Protein 7JGU (pdb70)

Solvent-accessible surface area: 5222 Å² total; per-residue (Å²): 129,62,5,76,79,2,101,28,19,155,15,67,83,37,129,89,63,39,96,17,1,26,0,29,8,38,145,12,124,35,27,126,78,9,31,0,38,30,44,47,97,114,80,97,130,111,52,7,57,18,96,127,67,83,73,109,7,78,145,18,62,55,102,44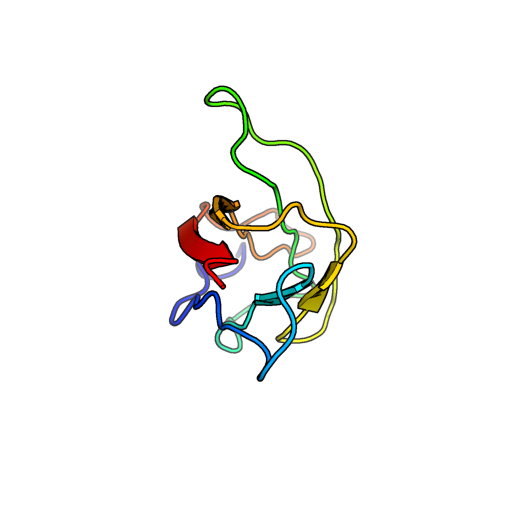,139,26,34,0,0,0,11,0,17,16,134,126,16,78,9,112,93,21,76,17,48,30,52,4,90,106

Sequence (90 aa):
TVPDEPVGFWVESSIPGNDDHTLLLTTWSSETKGAKYYEEIYLVSDSTYKKFIIASTDKLEYYVTNLSPNTKYTFALIIAVNELGPSNNFVVTASSTTDR

Structure (mmCIF, N/CA/C/O backbone):
data_7JGU
#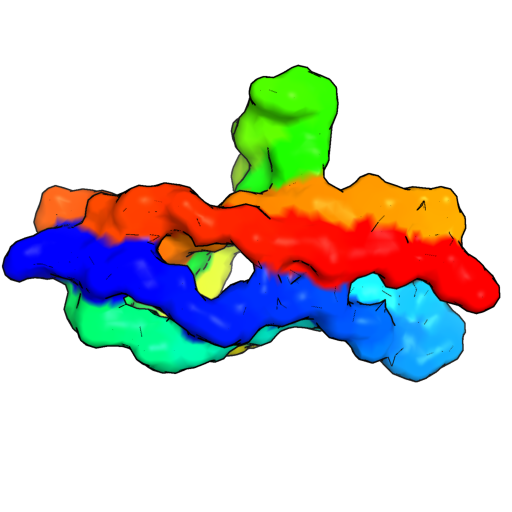
_entry.id   7JGU
#
_cell.length_a   106.000
_cell.length_b   38.310
_cell.length_c   28.180
_cell.angle_alpha   90.000
_cell.angle_beta   103.880
_cell.angle_gamma   90.000
#
_symmetry.space_group_name_H-M   'C 1 2 1'
#
loop_
_entity.id
_entity.type
_entity.pdbx_description
1 polymer 'Fibronectin type-III domain-containing protein'
2 non-polymer 'PENTAETHYLENE GLYCOL'
3 water water
#
loop_
_atom_site.group_PDB
_atom_site.id
_atom_site.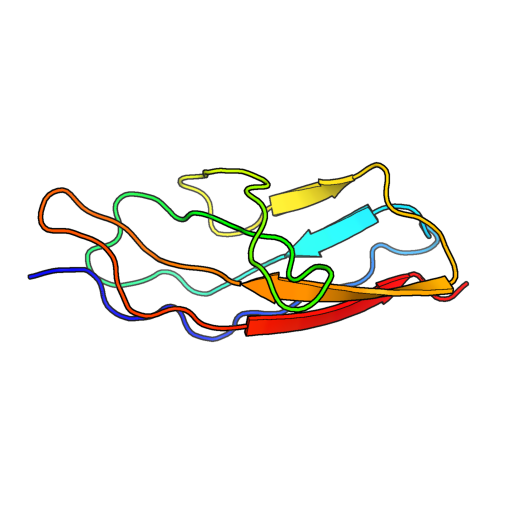type_symbol
_atom_site.label_atom_id
_atom_site.label_alt_id
_atom_site.label_comp_id
_atom_site.label_asym_id
_atom_site.label_entity_id
_atom_site.label_seq_id
_atom_site.pdbx_PDB_ins_code
_atom_site.Cartn_x
_atom_site.Cartn_y
_atom_site.Cartn_z
_atom_site.occupancy
_atom_site.B_iso_or_equiv
_atom_site.auth_seq_id
_atom_site.auth_comp_id
_atom_site.auth_asym_id
_atom_site.auth_atom_id
_atom_site.pdbx_PDB_model_num
ATOM 1 N N . THR A 1 2 ? -38.349 1.896 9.786 1.00 35.05 2 THR A N 1
ATOM 2 C CA . THR A 1 2 ? -37.089 1.763 10.501 1.00 31.92 2 THR A CA 1
ATOM 3 C C . THR A 1 2 ? -35.968 2.428 9.715 1.00 26.28 2 THR A C 1
ATOM 4 O O . THR A 1 2 ? -36.147 2.783 8.554 1.00 24.60 2 THR A O 1
ATOM 14 N N . VAL A 1 3 ? -34.808 2.592 10.340 1.00 24.59 3 VAL A N 1
ATOM 15 C CA . VAL A 1 3 ? -33.631 3.073 9.619 1.00 22.41 3 VAL A CA 1
ATOM 16 C C . VAL A 1 3 ? -33.247 2.028 8.579 1.00 19.00 3 VAL A C 1
ATOM 17 O O . VAL A 1 3 ? -33.696 0.873 8.653 1.00 19.59 3 VAL A O 1
ATOM 30 N N . PRO A 1 4 ? -32.425 2.370 7.601 1.00 16.84 4 PRO A N 1
ATOM 31 C CA . PRO A 1 4 ? -32.072 1.385 6.583 1.00 15.41 4 PRO A CA 1
ATOM 32 C C . PRO A 1 4 ? -31.202 0.290 7.153 1.00 15.34 4 PRO A C 1
ATOM 33 O O . PRO A 1 4 ? -30.547 0.433 8.193 1.00 16.05 4 PRO A O 1
ATOM 44 N N . ASP A 1 5 ? -31.178 -0.809 6.416 1.00 15.04 5 ASP A N 1
ATOM 45 C CA . ASP A 1 5 ? -30.195 -1.842 6.658 1.00 15.33 5 ASP A CA 1
ATOM 46 C C . ASP A 1 5 ? -28.792 -1.280 6.434 1.00 14.06 5 ASP A C 1
ATOM 47 O O . ASP A 1 5 ? -28.589 -0.282 5.747 1.00 15.26 5 ASP A O 1
ATOM 56 N N . GLU A 1 6 ? -27.817 -1.937 7.013 1.00 16.55 6 GLU A N 1
ATOM 57 C CA . GLU A 1 6 ? -26.425 -1.635 6.677 1.00 16.54 6 GLU A CA 1
ATOM 58 C C . GLU A 1 6 ? -26.125 -2.117 5.261 1.00 14.80 6 GLU A C 1
ATOM 59 O O . GLU A 1 6 ? -26.518 -3.230 4.897 1.00 14.99 6 GLU A O 1
ATOM 71 N N . PRO A 1 7 ? -25.455 -1.313 4.418 1.00 14.37 7 PRO A N 1
ATOM 72 C CA . PRO A 1 7 ? -25.054 -1.818 3.103 1.00 13.61 7 PRO A CA 1
ATOM 73 C C . PRO A 1 7 ? -24.106 -2.987 3.242 1.00 12.88 7 PRO A C 1
ATOM 74 O O . PRO A 1 7 ? -23.329 -3.070 4.191 1.00 14.48 7 PRO A O 1
ATOM 85 N N . VAL A 1 8 ? -24.169 -3.856 2.245 1.00 12.64 8 VAL A N 1
ATOM 86 C CA . VAL A 1 8 ? -23.260 -4.983 2.118 1.00 13.00 8 VAL A CA 1
ATOM 87 C C . VAL A 1 8 ? -22.632 -4.914 0.737 1.00 13.29 8 VAL A C 1
ATOM 88 O O . VAL A 1 8 ? -23.007 -4.091 -0.099 1.00 13.92 8 VAL A O 1
ATOM 101 N N . GLY A 1 9 ? -21.659 -5.783 0.505 1.00 14.28 9 GLY A N 1
ATOM 102 C CA . GLY A 1 9 ? -20.965 -5.761 -0.765 1.00 16.12 9 GLY A CA 1
ATOM 103 C C . GLY A 1 9 ? -20.260 -4.453 -1.049 1.00 13.89 9 GLY A C 1
ATOM 104 O O . GLY A 1 9 ? -20.192 -4.038 -2.210 1.00 14.16 9 GLY A O 1
ATOM 108 N N . PHE A 1 10 ? -19.743 -3.787 -0.022 1.00 13.45 10 PHE A N 1
ATOM 109 C CA . PHE A 1 10 ? -19.061 -2.502 -0.194 1.00 12.28 10 PHE A CA 1
ATOM 110 C C . PHE A 1 10 ? -17.641 -2.800 -0.641 1.00 11.76 10 PHE A C 1
ATOM 111 O O . PHE A 1 10 ? -16.857 -3.385 0.114 1.00 14.32 10 PHE A O 1
ATOM 128 N N . TRP A 1 11 ? -17.328 -2.439 -1.872 1.00 11.80 11 TRP A N 1
ATOM 129 C CA . TRP A 1 11 ? -16.050 -2.728 -2.496 1.00 12.95 11 TRP A CA 1
ATOM 130 C C . TRP A 1 11 ? -15.441 -1.448 -3.032 1.00 11.85 11 TRP A C 1
ATOM 131 O O . TRP A 1 11 ? -16.140 -0.570 -3.531 1.00 13.38 11 TRP A O 1
ATOM 152 N N . VAL A 1 12 ? -14.121 -1.378 -2.958 1.00 13.35 12 VAL A N 1
ATOM 153 C CA . VAL A 1 12 ? -13.355 -0.257 -3.465 1.00 12.95 12 VAL A CA 1
ATOM 154 C C . VAL A 1 12 ? -12.509 -0.826 -4.588 1.00 16.40 12 VAL A C 1
ATOM 155 O O . VAL A 1 12 ? -11.691 -1.720 -4.353 1.00 18.98 12 VAL A O 1
ATOM 168 N N . GLU A 1 13 ? -12.729 -0.341 -5.803 1.00 17.93 13 GLU A N 1
ATOM 169 C CA . GLU A 1 13 ? -12.209 -0.960 -7.007 1.00 24.36 13 GLU A CA 1
ATOM 170 C C . GLU A 1 13 ? -11.303 0.006 -7.750 1.00 20.21 13 GLU A C 1
ATOM 171 O O . GLU A 1 13 ? -11.523 1.220 -7.765 1.00 16.81 13 GLU A O 1
ATOM 183 N N A SER A 1 14 ? -10.273 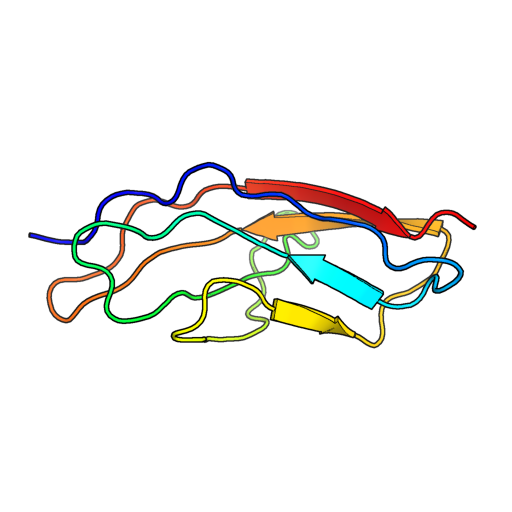-0.560 -8.359 0.53 24.12 14 SER A N 1
ATOM 184 N N B SER A 1 14 ? -10.275 -0.546 -8.376 0.47 24.83 14 SER A N 1
ATOM 185 C CA A SER A 1 14 ? -9.367 0.209 -9.183 0.53 26.23 14 SER A CA 1
ATOM 186 C CA B SER A 1 14 ? -9.352 0.259 -9.152 0.47 27.90 14 SER A CA 1
ATOM 187 C C A SER A 1 14 ? -10.030 0.525 -10.515 0.53 23.11 14 SER A C 1
ATOM 188 C C B SER A 1 14 ? -9.892 0.451 -10.564 0.47 25.00 14 SER A C 1
ATOM 189 O O A SER A 1 14 ? -10.960 -0.165 -10.956 0.53 23.52 14 SER A O 1
ATOM 190 O O B SER A 1 14 ? -10.572 -0.416 -11.122 0.47 27.64 14 SER A O 1
ATOM 205 N N . ILE A 1 15 ? -9.561 1.592 -11.136 1.00 20.63 15 ILE A N 1
ATOM 206 C CA . ILE A 1 15 ? -9.962 1.978 -12.486 1.00 22.20 15 ILE A CA 1
ATOM 207 C C . ILE A 1 15 ? -8.744 1.747 -13.360 1.00 20.55 15 ILE A C 1
ATOM 208 O O . ILE A 1 15 ? -7.644 2.187 -13.000 1.00 21.00 15 ILE A O 1
ATOM 224 N N . PRO A 1 16 ? -8.881 1.073 -14.501 1.00 21.62 16 PRO A N 1
ATOM 225 C CA . PRO A 1 16 ? -7.689 0.581 -15.212 1.00 21.29 16 PRO A CA 1
ATOM 226 C C . PRO A 1 16 ? -6.751 1.706 -15.630 1.00 20.85 16 PRO A C 1
ATOM 227 O O . PRO A 1 16 ? -7.150 2.654 -16.306 1.00 20.89 16 PRO A O 1
ATOM 238 N N . GLY A 1 17 ? -5.498 1.597 -15.206 1.00 23.12 17 GLY A N 1
ATOM 239 C CA . GLY A 1 17 ? -4.460 2.539 -15.589 1.00 23.37 17 GLY A CA 1
ATOM 240 C C . GLY A 1 17 ? -4.507 3.887 -14.899 1.00 21.75 17 GLY A C 1
ATOM 241 O O . GLY A 1 17 ? -3.708 4.770 -15.233 1.00 24.87 17 GLY A O 1
ATOM 245 N N . ASN A 1 18 ? -5.398 4.079 -13.936 1.00 20.00 18 ASN A N 1
ATOM 246 C CA . ASN A 1 18 ? -5.607 5.360 -13.278 1.00 18.61 18 ASN A CA 1
ATOM 247 C C . ASN A 1 18 ? -5.246 5.208 -11.806 1.00 19.34 18 ASN A C 1
ATOM 248 O O . ASN A 1 18 ? -5.853 4.402 -11.091 1.00 21.30 18 ASN A O 1
ATOM 259 N N A ASP A 1 19 ? -4.270 5.998 -11.357 0.66 19.28 19 ASP A N 1
ATOM 260 N N B ASP A 1 19 ? -4.255 5.973 -11.348 0.34 19.88 19 ASP A N 1
ATOM 261 C CA A ASP A 1 19 ? -3.773 5.941 -9.988 0.66 20.86 19 ASP A CA 1
ATOM 262 C CA B ASP A 1 19 ? -3.819 5.906 -9.956 0.34 20.41 19 ASP A CA 1
ATOM 263 C C A ASP A 1 19 ? -4.259 7.106 -9.135 0.66 18.15 19 ASP A C 1
ATOM 264 C C B ASP A 1 19 ? -4.203 7.156 -9.167 0.34 19.11 19 ASP A C 1
ATOM 265 O O A ASP A 1 19 ? -3.743 7.319 -8.032 0.66 18.82 19 ASP A O 1
ATOM 266 O O B ASP A 1 19 ? -3.561 7.494 -8.170 0.34 20.37 19 ASP A O 1
ATOM 283 N N . HIS A 1 20 ? -5.254 7.852 -9.608 1.00 16.58 20 HIS A N 1
ATOM 284 C CA . HIS A 1 20 ? -5.761 9.018 -8.903 1.00 16.41 20 HIS A CA 1
ATOM 285 C C . HIS A 1 20 ? -7.238 8.902 -8.561 1.00 15.38 20 HIS A C 1
ATOM 286 O O . HIS A 1 20 ? -7.832 9.870 -8.082 1.00 16.77 20 HIS A O 1
ATOM 300 N N . THR A 1 21 ? -7.839 7.748 -8.800 1.00 14.30 21 THR A N 1
ATOM 301 C CA . THR A 1 21 ? -9.277 7.591 -8.663 1.00 13.78 21 THR A CA 1
ATOM 302 C C . THR A 1 21 ? -9.544 6.191 -8.161 1.00 13.46 21 THR A C 1
ATOM 303 O O . THR A 1 21 ? -8.847 5.247 -8.525 1.00 15.71 21 THR A O 1
ATOM 314 N N . LEU A 1 22 ? -10.588 6.063 -7.344 1.00 12.48 22 LEU A N 1
ATOM 315 C CA . LEU A 1 22 ? -11.111 4.766 -6.938 1.00 11.98 22 LEU A CA 1
ATOM 316 C C . LEU A 1 22 ? -12.616 4.761 -7.143 1.00 12.14 22 LEU A C 1
ATOM 317 O O . LEU A 1 22 ? -13.274 5.794 -6.979 1.00 14.29 22 LEU A O 1
ATOM 333 N N . LEU A 1 23 ? -13.154 3.593 -7.486 1.00 11.81 23 LEU A N 1
ATOM 334 C CA . LEU A 1 23 ? -14.585 3.411 -7.691 1.00 11.26 23 LEU A CA 1
ATOM 335 C C . LEU A 1 23 ? -15.146 2.634 -6.521 1.00 12.19 23 LEU A C 1
ATOM 336 O O . LEU A 1 23 ? -14.763 1.490 -6.281 1.00 14.80 23 LEU A O 1
ATOM 352 N N . LEU A 1 24 ? -15.994 3.276 -5.765 1.00 10.47 24 LEU A N 1
ATOM 353 C CA . LEU A 1 24 ? -16.692 2.618 -4.669 1.00 10.45 24 LEU A CA 1
ATOM 354 C C . LEU A 1 24 ? -18.032 2.100 -5.165 1.00 10.36 24 LEU A C 1
ATOM 355 O O . LEU A 1 24 ? -18.735 2.789 -5.894 1.00 10.62 24 LEU A O 1
ATOM 371 N N A THR A 1 25 ? -18.394 0.898 -4.740 0.51 10.74 25 THR A N 1
ATOM 372 N N B THR A 1 25 ? -18.390 0.886 -4.745 0.49 12.02 25 THR A N 1
ATOM 373 C CA A THR A 1 25 ? -19.698 0.363 -5.084 0.51 10.81 25 THR A CA 1
ATOM 374 C CA B THR A 1 25 ? -19.649 0.263 -5.135 0.49 13.01 25 THR A CA 1
ATOM 375 C C A THR A 1 25 ? -20.233 -0.438 -3.911 0.51 8.07 25 THR A C 1
ATOM 376 C C B THR A 1 25 ? -20.222 -0.476 -3.933 0.49 12.12 25 THR A C 1
ATOM 377 O O A THR A 1 25 ? -19.481 -0.910 -3.054 0.51 8.38 25 THR A O 1
ATOM 378 O O B THR A 1 25 ? -19.480 -0.945 -3.070 0.49 15.41 25 THR A O 1
ATOM 399 N N . TRP A 1 26 ? -21.549 -0.580 -3.875 1.00 10.16 26 TRP A N 1
ATOM 400 C CA . TRP A 1 26 ? -22.202 -1.275 -2.777 1.00 10.89 26 TRP A CA 1
ATOM 401 C C . TRP A 1 26 ? -23.557 -1.775 -3.259 1.00 12.21 26 TRP A C 1
ATOM 402 O O . TRP A 1 26 ? -24.056 -1.388 -4.314 1.00 13.52 26 TRP A O 1
ATOM 423 N N A SER A 1 27 ? -24.168 -2.614 -2.437 0.66 12.91 27 SER A N 1
ATOM 424 N N B SER A 1 27 ? -24.167 -2.636 -2.468 0.34 14.28 27 SER A N 1
ATOM 425 C CA A SER A 1 27 ? -25.437 -3.205 -2.828 0.66 14.85 27 SER A CA 1
ATOM 426 C CA B SER A 1 27 ? -25.428 -3.199 -2.916 0.34 17.40 27 SER A CA 1
ATOM 427 C C A SER A 1 27 ? -26.600 -2.253 -2.560 0.66 11.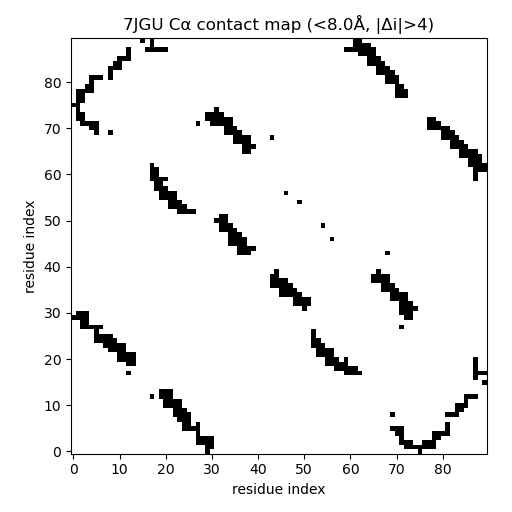62 27 SER A C 1
ATOM 428 C C B SER A 1 27 ? -26.611 -2.316 -2.536 0.34 14.17 27 SER A C 1
ATOM 429 O O A SER A 1 27 ? -26.544 -1.384 -1.699 0.66 12.25 27 SER A O 1
ATOM 430 O O B SER A 1 27 ? -26.573 -1.559 -1.568 0.34 13.06 27 SER A O 1
ATOM 445 N N . GLU A 1 28 ? -27.684 -2.464 -3.298 1.00 12.53 28 GLU A N 1
ATOM 446 C CA . GLU A 1 28 ? -28.935 -1.798 -2.984 1.00 13.53 28 GLU A CA 1
ATOM 447 C C . GLU A 1 28 ? -29.329 -2.204 -1.572 1.00 12.38 28 GLU A C 1
ATOM 448 O O . GLU A 1 28 ? -29.175 -3.355 -1.184 1.00 13.49 28 GLU A O 1
ATOM 460 N N . THR A 1 29 ? -29.833 -1.253 -0.801 1.00 13.31 29 THR A N 1
ATOM 461 C CA . THR A 1 29 ? -30.019 -1.407 0.631 1.00 11.74 29 THR A CA 1
ATOM 462 C C . THR A 1 29 ? -31.460 -1.101 1.015 1.00 12.30 29 THR A C 1
ATOM 463 O O . THR A 1 29 ? -31.978 -0.033 0.693 1.00 13.49 29 THR A O 1
ATOM 474 N N . LYS A 1 30 ? -32.092 -2.028 1.731 1.00 12.21 30 LYS A N 1
ATOM 475 C CA . LYS A 1 30 ? -33.469 -1.834 2.159 1.00 13.33 30 LYS A CA 1
ATOM 476 C C . LYS A 1 30 ? -33.597 -0.557 2.965 1.00 13.38 30 LYS A C 1
ATOM 477 O O . LYS A 1 30 ? -32.840 -0.323 3.913 1.00 14.25 30 LYS A O 1
ATOM 496 N N . GLY A 1 31 ? -34.586 0.265 2.598 1.00 14.20 31 GLY A N 1
ATOM 497 C CA . GLY A 1 31 ? -34.904 1.460 3.337 1.00 15.05 31 GLY A CA 1
ATOM 498 C C . GLY A 1 31 ? -34.053 2.663 3.003 1.00 15.56 31 GLY A C 1
ATOM 499 O O . GLY A 1 31 ? -34.347 3.762 3.482 1.00 18.57 31 GLY A O 1
ATOM 503 N N . ALA A 1 32 ? -32.995 2.508 2.216 1.00 15.34 32 ALA A N 1
ATOM 504 C CA . ALA A 1 32 ? -32.091 3.617 1.971 1.00 15.13 32 ALA A CA 1
ATOM 505 C C . ALA A 1 32 ? -32.707 4.614 1.013 1.00 15.89 32 ALA A C 1
ATOM 506 O O . ALA A 1 32 ? -33.194 4.240 -0.060 1.00 19.53 32 ALA A O 1
ATOM 513 N N . LYS A 1 33 ? -32.681 5.886 1.401 1.00 16.55 33 LYS A N 1
ATOM 514 C CA . LYS A 1 33 ? -32.982 6.985 0.500 1.00 16.08 33 LYS A CA 1
ATOM 515 C C . LYS A 1 33 ? -31.721 7.592 -0.100 1.00 15.75 33 LYS A C 1
ATOM 516 O O . LYS A 1 33 ? -31.765 8.134 -1.201 1.00 18.83 33 LYS A O 1
ATOM 535 N N . TYR A 1 34 ? -30.602 7.518 0.612 1.00 14.34 34 TYR A N 1
ATOM 536 C CA . TYR A 1 34 ? -29.316 7.913 0.053 1.00 13.65 34 TYR A CA 1
ATOM 537 C C . TYR A 1 34 ? -28.233 7.252 0.878 1.00 12.18 34 TYR A C 1
ATOM 538 O O . TYR A 1 34 ? -28.502 6.583 1.876 1.00 13.21 34 TYR A O 1
ATOM 556 N N . TYR A 1 35 ? -26.995 7.447 0.430 1.00 11.19 35 TYR A N 1
ATOM 557 C CA . TYR A 1 35 ? -25.806 6.899 1.047 1.00 11.35 35 TYR A CA 1
ATOM 558 C C . TYR A 1 35 ? -24.811 8.029 1.247 1.00 11.57 35 TYR A C 1
ATOM 559 O O . TYR A 1 35 ? -24.774 8.973 0.456 1.00 12.74 35 TYR A O 1
ATOM 577 N N A GLU A 1 36 ? -24.042 7.943 2.327 0.45 12.66 36 GLU A N 1
ATOM 578 N N B GLU A 1 36 ? -24.011 7.914 2.299 0.55 10.68 36 GLU A N 1
ATOM 579 C CA A GLU A 1 36 ? -22.983 8.902 2.603 0.45 13.64 36 GLU A CA 1
ATOM 580 C CA B GLU A 1 36 ? -22.987 8.903 2.591 0.55 9.65 36 GLU A CA 1
ATOM 581 C C A GLU A 1 36 ? -21.663 8.161 2.724 0.45 12.62 36 GLU A C 1
ATOM 582 C C B GLU A 1 36 ? -21.655 8.203 2.779 0.55 9.91 36 GLU A C 1
ATOM 583 O O A GLU A 1 36 ? -21.604 7.065 3.290 0.45 11.98 36 GLU A O 1
ATOM 584 O O B GLU A 1 36 ? -21.579 7.175 3.451 0.55 10.13 36 GLU A O 1
ATOM 607 N N . ILE A 1 37 ? -20.625 8.753 2.159 1.00 11.01 37 ILE A N 1
ATOM 608 C CA . ILE A 1 37 ? -19.292 8.189 2.143 1.00 11.10 37 ILE A CA 1
ATOM 609 C C . ILE A 1 37 ? -18.345 9.109 2.878 1.00 10.43 37 ILE A C 1
ATOM 610 O O . ILE A 1 37 ? -18.351 10.324 2.666 1.00 11.15 37 ILE A O 1
ATOM 626 N N . TYR A 1 38 ? -17.467 8.498 3.660 1.00 10.73 38 TYR A N 1
ATOM 627 C CA . TYR A 1 38 ? -16.429 9.179 4.416 1.00 10.67 38 TYR A CA 1
ATOM 628 C C . TYR A 1 38 ? -15.081 8.547 4.110 1.00 11.97 38 TYR A C 1
ATOM 629 O O . TYR A 1 38 ? -14.983 7.348 3.867 1.00 12.38 38 TYR A O 1
ATOM 647 N N . LEU A 1 39 ? -14.043 9.367 4.163 1.00 11.67 39 LEU A N 1
ATOM 648 C CA . LEU A 1 39 ? -12.669 8.909 4.150 1.00 12.64 39 LEU A CA 1
ATOM 649 C C . LEU A 1 39 ? -12.224 8.658 5.581 1.00 12.07 39 LEU A C 1
ATOM 650 O O . LEU A 1 39 ? -12.422 9.498 6.459 1.00 14.16 39 LEU A O 1
ATOM 666 N N . VAL A 1 40 ? -11.616 7.513 5.818 1.00 12.21 40 VAL A N 1
ATOM 667 C CA . VAL A 1 40 ? -11.031 7.201 7.114 1.00 14.46 40 VAL A CA 1
ATOM 668 C C . VAL A 1 40 ? -9.604 7.739 7.072 1.00 17.62 40 VAL A C 1
ATOM 669 O O . VAL A 1 40 ? -8.757 7.219 6.347 1.00 22.15 40 VAL A O 1
ATOM 682 N N . SER A 1 41 ? -9.363 8.824 7.798 1.00 19.69 41 SER 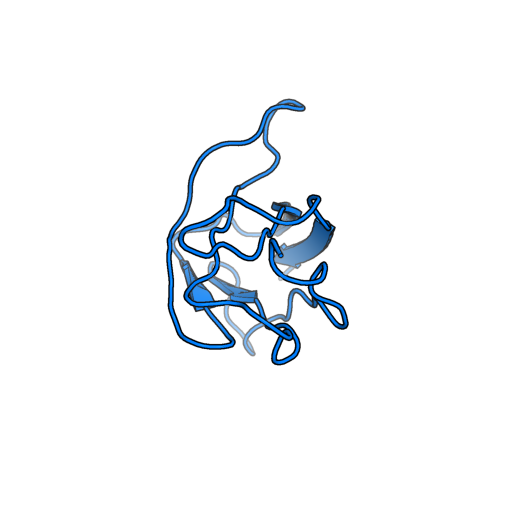A N 1
ATOM 683 C CA . SER A 1 41 ? -8.103 9.553 7.738 1.00 23.30 41 SER A CA 1
ATOM 684 C C . SER A 1 41 ? -7.719 9.908 9.162 1.00 24.01 41 SER A C 1
ATOM 685 O O . SER A 1 41 ? -8.518 10.496 9.890 1.00 23.92 41 SER A O 1
ATOM 693 N N . ASP A 1 42 ? -6.494 9.558 9.558 1.00 27.97 42 ASP A N 1
ATOM 694 C CA . ASP A 1 42 ? -6.041 9.807 10.923 1.00 30.79 42 ASP A CA 1
ATOM 695 C C . ASP A 1 42 ? -7.051 9.267 11.934 1.00 29.74 42 ASP A C 1
ATOM 696 O O . ASP A 1 42 ? -7.326 9.883 12.961 1.00 29.70 42 ASP A O 1
ATOM 700 N N . SER A 1 43 ? -7.621 8.103 11.614 1.00 31.01 43 SER A N 1
ATOM 701 C CA . SER A 1 43 ? -8.570 7.397 12.480 1.00 29.18 43 SER A CA 1
ATOM 702 C C . SER A 1 43 ? -9.796 8.244 12.838 1.00 22.94 43 SER A C 1
ATOM 703 O O . SER A 1 43 ? -10.409 8.064 13.902 1.00 21.32 43 SER A O 1
ATOM 711 N N . THR A 1 44 ? -10.144 9.168 11.949 1.00 20.61 44 THR A N 1
ATOM 712 C CA . THR A 1 44 ? -11.386 9.917 11.989 1.00 20.37 44 THR A CA 1
ATOM 713 C C . THR A 1 44 ? -12.079 9.725 10.649 1.00 16.45 44 THR A C 1
ATOM 714 O O . THR A 1 44 ? -11.492 9.216 9.697 1.00 17.35 44 THR A O 1
ATOM 725 N N . TYR A 1 45 ? -13.354 10.091 10.594 1.00 15.45 45 TYR A N 1
ATOM 726 C CA . TYR A 1 45 ? -14.127 10.046 9.363 1.00 13.98 45 TYR A CA 1
ATOM 727 C C . TYR A 1 45 ? -14.267 11.460 8.824 1.00 16.10 45 TYR A C 1
ATOM 728 O O . TYR A 1 45 ? -14.689 12.363 9.555 1.00 19.65 45 TYR A O 1
ATOM 746 N N A LYS A 1 46 ? -13.903 11.646 7.557 0.44 16.43 46 LYS A N 1
ATOM 747 N N B LYS A 1 46 ? -13.938 11.648 7.551 0.56 12.62 46 LYS A N 1
ATOM 748 C CA A LYS A 1 46 ? -14.019 12.918 6.860 0.44 16.69 46 LYS A CA 1
ATOM 749 C CA B LYS A 1 46 ? -14.031 12.935 6.880 0.56 12.88 46 LYS A CA 1
ATOM 750 C C A LYS A 1 46 ? -15.014 12.755 5.719 0.44 15.52 46 LYS A C 1
ATOM 751 C C B LYS A 1 46 ? -14.980 12.800 5.697 0.56 12.41 46 LYS A C 1
ATOM 752 O O A LYS A 1 46 ? -14.891 11.830 4.912 0.44 17.58 46 LYS A O 1
ATOM 753 O O B LYS A 1 46 ? -14.800 11.935 4.845 0.56 11.77 46 LYS A O 1
ATOM 790 N N . PHE A 1 47 ? -16.000 13.642 5.658 1.00 13.11 47 PHE A N 1
ATOM 791 C CA . PHE A 1 47 ? -17.012 13.554 4.623 1.00 12.42 47 PHE A CA 1
ATOM 792 C C . PHE A 1 47 ? -16.418 13.649 3.231 1.00 12.45 47 PHE A C 1
ATOM 793 O O . PHE A 1 47 ? -15.592 14.519 2.951 1.00 14.79 47 PHE A O 1
ATOM 810 N N A ILE A 1 48 ? -16.880 12.773 2.346 0.67 11.36 48 ILE A N 1
ATOM 811 N N B ILE A 1 48 ? -16.849 12.742 2.354 0.33 12.31 48 ILE A N 1
ATOM 812 C CA A ILE A 1 48 ? -16.534 12.792 0.933 0.67 12.04 48 ILE A CA 1
ATOM 813 C CA B ILE A 1 48 ? -16.543 12.793 0.927 0.33 13.16 48 ILE A CA 1
ATOM 814 C C A ILE A 1 48 ? -17.723 13.180 0.051 0.67 12.37 48 ILE A C 1
ATOM 815 C C B ILE A 1 48 ? -17.755 13.234 0.110 0.33 13.58 48 ILE A C 1
ATOM 816 O O A ILE A 1 48 ? -17.626 14.095 -0.766 0.67 12.96 48 ILE A O 1
ATOM 817 O O B ILE A 1 48 ? -17.709 14.244 -0.591 0.33 16.90 48 ILE A O 1
ATOM 848 N N . ALA A 1 49 ? -18.851 12.477 0.189 1.00 10.79 49 ALA A N 1
ATOM 849 C CA . ALA A 1 49 ? -19.956 12.693 -0.729 1.00 11.80 49 ALA A CA 1
ATOM 850 C C . ALA A 1 49 ? -21.205 12.007 -0.210 1.00 11.39 49 ALA A C 1
ATOM 851 O O . ALA A 1 49 ? -21.131 11.088 0.609 1.00 12.00 49 ALA A O 1
ATOM 858 N N . SER A 1 50 ? -22.353 12.460 -0.718 1.00 12.21 50 SER A N 1
ATOM 859 C CA . SER A 1 50 ? -23.634 11.784 -0.560 1.00 12.51 50 SER A CA 1
ATOM 860 C C . SER A 1 50 ? -24.165 11.443 -1.945 1.00 12.39 50 SER A C 1
ATOM 861 O O . SER A 1 50 ? -24.000 12.216 -2.883 1.00 14.93 50 SER A O 1
ATOM 869 N N . THR A 1 51 ? -24.843 10.303 -2.075 1.00 11.38 51 THR A N 1
ATOM 870 C CA . THR A 1 51 ? -25.375 9.905 -3.370 1.00 13.00 51 THR A CA 1
ATOM 871 C C . THR A 1 51 ? -26.594 9.034 -3.177 1.00 12.74 51 THR A C 1
ATOM 872 O O . THR A 1 51 ? -26.721 8.352 -2.166 1.00 13.28 51 THR A O 1
ATOM 883 N N . ASP A 1 52 ? -27.461 9.033 -4.173 1.00 13.16 52 ASP A N 1
ATOM 884 C CA . ASP A 1 52 ? -28.566 8.091 -4.236 1.00 14.58 52 ASP A CA 1
ATOM 885 C C . ASP A 1 52 ? -28.281 6.940 -5.187 1.00 14.16 52 ASP A C 1
ATOM 886 O O . ASP A 1 52 ? -29.140 6.073 -5.390 1.00 17.67 52 ASP A O 1
ATOM 895 N N . LYS A 1 53 ? -27.076 6.888 -5.737 1.00 13.52 53 LYS A N 1
ATOM 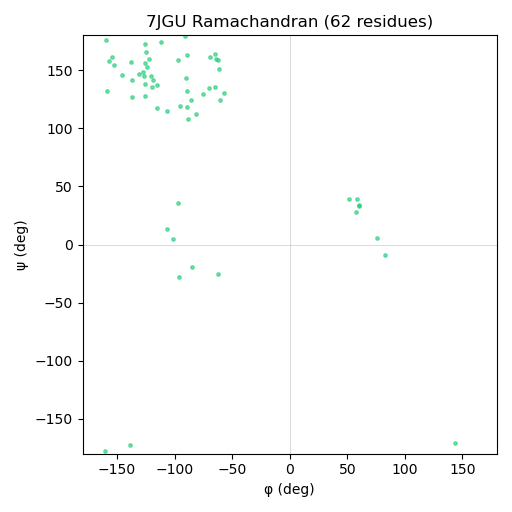896 C CA . LYS A 1 53 ? -26.652 5.805 -6.604 1.00 14.08 53 LYS A CA 1
ATOM 897 C C . LYS A 1 53 ? -25.995 4.698 -5.779 1.00 13.35 53 LYS A C 1
ATOM 898 O O . LYS A 1 53 ? -25.863 4.792 -4.558 1.00 13.85 53 LYS A O 1
ATOM 917 N N . LEU A 1 54 ? -25.570 3.637 -6.460 1.00 12.12 54 LEU A N 1
ATOM 918 C CA . LEU A 1 54 ? -24.899 2.492 -5.852 1.00 11.58 54 LEU A CA 1
ATOM 919 C C . LEU A 1 54 ? -23.418 2.455 -6.166 1.00 11.62 54 LEU A C 1
ATOM 920 O O . LEU A 1 54 ? -22.764 1.439 -5.916 1.00 12.66 54 LEU A O 1
ATOM 936 N N . GLU A 1 55 ? -22.878 3.548 -6.680 1.00 12.27 55 GLU A N 1
ATOM 937 C CA . GLU A 1 55 ? -21.450 3.639 -6.911 1.00 13.24 55 GLU A CA 1
ATOM 938 C C . GLU A 1 55 ? -21.043 5.099 -6.871 1.00 12.88 55 GLU A C 1
ATOM 939 O O . GLU A 1 55 ? -21.880 5.995 -7.025 1.00 15.54 55 GLU A O 1
ATOM 951 N N . TYR A 1 56 ? -19.746 5.328 -6.678 1.00 11.31 56 TYR A N 1
ATOM 952 C CA . TYR A 1 56 ? -19.247 6.699 -6.619 1.00 11.45 56 TYR A CA 1
ATOM 953 C C . TYR A 1 56 ? -17.760 6.704 -6.926 1.00 11.16 56 TYR A C 1
ATOM 954 O O . TYR A 1 56 ? -17.016 5.915 -6.350 1.00 11.74 56 TYR A O 1
ATOM 972 N N . TYR A 1 57 ? -17.342 7.599 -7.809 1.00 11.54 57 TYR A N 1
ATOM 973 C CA . TYR A 1 57 ? -15.932 7.773 -8.126 1.00 11.53 57 TYR A CA 1
ATOM 974 C C . TYR A 1 57 ? -15.316 8.800 -7.193 1.00 12.44 57 TYR A C 1
ATOM 975 O O . TYR A 1 57 ? -15.765 9.944 -7.145 1.00 14.32 57 TYR A O 1
ATOM 993 N N . VAL A 1 58 ? -14.330 8.379 -6.413 1.00 12.12 58 VAL A N 1
ATOM 994 C CA . VAL A 1 58 ? -13.572 9.288 -5.565 1.00 12.67 58 VAL A CA 1
ATOM 995 C C . VAL A 1 58 ? -12.330 9.684 -6.334 1.00 13.77 58 VAL A C 1
ATOM 996 O O . VAL A 1 58 ? -11.513 8.834 -6.697 1.00 14.69 58 VAL A O 1
ATOM 1009 N N . THR A 1 59 ? -12.201 10.970 -6.586 1.00 14.77 59 THR A N 1
ATOM 1010 C CA . THR A 1 59 ? -11.187 11.484 -7.487 1.00 17.52 59 THR A CA 1
ATOM 1011 C C . THR A 1 59 ? -10.141 12.271 -6.713 1.00 18.20 59 THR A C 1
ATOM 1012 O O . THR A 1 59 ? -10.259 12.497 -5.505 1.00 19.27 59 THR A O 1
ATOM 1023 N N . ASN A 1 60 ? -9.104 12.678 -7.441 1.00 19.46 60 ASN A N 1
ATOM 1024 C CA . ASN A 1 60 ? -8.021 13.503 -6.904 1.00 23.55 60 ASN A CA 1
ATOM 1025 C C . ASN A 1 60 ? -7.329 12.835 -5.721 1.00 21.57 60 ASN A C 1
ATOM 1026 O O . ASN A 1 60 ? -6.922 13.491 -4.758 1.00 25.55 60 ASN A O 1
ATOM 1037 N N . LEU A 1 61 ? -7.148 11.529 -5.823 1.00 17.48 61 LEU A N 1
ATOM 1038 C CA . LEU A 1 61 ? -6.397 10.760 -4.847 1.00 16.76 61 LEU A CA 1
ATOM 1039 C C . LEU A 1 61 ? -4.920 10.724 -5.217 1.00 18.12 61 LEU A C 1
ATOM 1040 O O . LEU A 1 61 ? -4.532 11.015 -6.350 1.00 21.01 61 LEU A O 1
ATOM 1056 N N . SER A 1 62 ? -4.101 10.365 -4.243 1.00 20.50 62 SER A N 1
ATOM 1057 C CA . SER A 1 62 ? -2.665 10.246 -4.467 1.00 22.41 62 SER A CA 1
ATOM 1058 C C . SER A 1 62 ? -2.306 8.830 -4.902 1.00 19.96 62 SER A C 1
ATOM 1059 O O . SER A 1 62 ? -2.897 7.862 -4.415 1.00 19.96 62 SER A O 1
ATOM 1067 N N . PRO A 1 63 ? -1.342 8.671 -5.810 1.00 21.46 63 PRO A N 1
ATOM 1068 C CA . PRO A 1 63 ? -0.893 7.326 -6.179 1.00 20.65 63 PRO A CA 1
ATOM 1069 C C . PRO A 1 63 ? -0.251 6.594 -5.005 1.00 19.44 63 PRO A C 1
ATOM 1070 O O . PRO A 1 63 ? 0.207 7.184 -4.017 1.00 20.61 63 PRO A O 1
ATOM 1081 N N . ASN A 1 64 ? -0.219 5.275 -5.135 1.00 19.99 64 ASN A N 1
ATOM 1082 C CA . ASN A 1 64 ? 0.517 4.397 -4.226 1.00 19.48 64 ASN A CA 1
ATOM 1083 C C . ASN A 1 64 ? 0.036 4.506 -2.793 1.00 18.75 64 ASN A C 1
ATOM 1084 O O . ASN A 1 64 ? 0.806 4.321 -1.848 1.00 20.53 64 ASN A O 1
ATOM 1095 N N . THR A 1 65 ? -1.249 4.756 -2.601 1.00 16.91 65 THR A N 1
ATOM 1096 C CA . THR A 1 65 ? -1.782 5.014 -1.274 1.00 16.75 65 THR A CA 1
ATOM 1097 C C . THR A 1 65 ? -2.929 4.057 -1.007 1.00 15.74 65 THR A C 1
ATOM 1098 O O . THR A 1 65 ? -3.759 3.805 -1.890 1.00 15.91 65 THR A O 1
ATOM 1109 N N . LYS A 1 66 ? -2.967 3.521 0.211 1.00 16.06 66 LYS A N 1
ATOM 1110 C CA . LYS A 1 66 ? -4.081 2.714 0.682 1.00 17.23 66 LYS A CA 1
ATOM 1111 C C . LYS A 1 66 ? -5.130 3.650 1.251 1.00 16.16 66 LYS A C 1
ATOM 1112 O O . LYS A 1 66 ? -4.851 4.445 2.156 1.00 19.76 66 LYS A O 1
ATOM 1131 N N . TYR A 1 67 ? -6.341 3.551 0.729 1.00 14.62 67 TYR A N 1
ATOM 1132 C CA . TYR A 1 67 ? -7.462 4.356 1.169 1.00 15.05 67 TYR A CA 1
ATOM 1133 C C . TYR A 1 67 ? -8.513 3.455 1.783 1.00 14.96 67 TYR A C 1
ATOM 1134 O O . TYR A 1 67 ? -8.854 2.410 1.229 1.00 16.21 67 TYR A O 1
ATOM 1152 N N . THR A 1 68 ? -9.056 3.899 2.896 1.00 13.22 68 THR A N 1
ATOM 1153 C CA . THR A 1 68 ? -10.158 3.231 3.562 1.00 12.61 68 THR A CA 1
ATOM 1154 C C . THR A 1 68 ? -11.323 4.193 3.611 1.00 11.63 68 THR A C 1
ATOM 1155 O O . THR A 1 68 ? -11.148 5.371 3.953 1.00 12.78 68 THR A O 1
ATOM 1166 N N . PHE A 1 69 ? -12.507 3.676 3.301 1.00 11.23 69 PHE A N 1
ATOM 1167 C CA . PHE A 1 69 ? -13.729 4.460 3.272 1.00 11.10 69 PHE A CA 1
ATOM 1168 C C . PHE A 1 69 ? -14.770 3.845 4.184 1.00 11.17 69 PHE A C 1
ATOM 1169 O O . PHE A 1 69 ? -14.781 2.646 4.400 1.00 12.17 69 PHE A O 1
ATOM 1186 N N . ALA A 1 70 ? -15.653 4.691 4.688 1.00 10.70 70 ALA A N 1
ATOM 1187 C CA . ALA A 1 70 ? -16.794 4.289 5.498 1.00 10.94 70 ALA A CA 1
ATOM 1188 C C . ALA A 1 70 ? -18.065 4.714 4.784 1.00 10.88 70 ALA A C 1
ATOM 1189 O O . ALA A 1 70 ? -18.120 5.776 4.173 1.00 12.98 70 ALA A O 1
ATOM 1196 N N . LEU A 1 71 ? -19.079 3.871 4.852 1.00 10.42 71 LEU A N 1
ATOM 1197 C CA . LEU A 1 71 ? -20.333 4.053 4.141 1.00 9.91 71 LEU A CA 1
ATOM 1198 C C . LEU A 1 71 ? -21.482 3.841 5.103 1.00 10.42 71 LEU A C 1
ATOM 1199 O O . LEU A 1 71 ? -21.436 2.938 5.936 1.00 10.86 71 LEU A O 1
ATOM 1215 N N A ILE A 1 72 ? -22.493 4.702 4.989 0.58 9.17 72 ILE A N 1
ATOM 1216 N N B ILE A 1 72 ? -22.542 4.614 4.899 0.42 12.48 72 ILE A N 1
ATOM 1217 C CA A ILE A 1 72 ? -23.771 4.518 5.667 0.58 9.07 72 ILE A CA 1
ATOM 1218 C CA B ILE A 1 72 ? -23.759 4.554 5.705 0.42 14.90 72 ILE A CA 1
ATOM 1219 C C A ILE A 1 72 ? -24.900 4.661 4.661 0.58 10.63 72 ILE A C 1
ATOM 1220 C C B ILE A 1 72 ? -24.947 4.802 4.785 0.42 15.01 72 ILE A C 1
ATOM 1221 O O A ILE A 1 72 ? -24.773 5.343 3.638 0.58 10.37 72 ILE A O 1
ATOM 1222 O O B ILE A 1 72 ? -24.895 5.679 3.919 0.42 15.92 72 ILE A O 1
ATOM 1253 N N . ALA A 1 73 ? -26.034 4.046 4.994 1.00 12.66 73 ALA A N 1
ATOM 1254 C CA . ALA A 1 73 ? -27.290 4.286 4.302 1.00 12.45 73 ALA A CA 1
ATOM 1255 C C . ALA A 1 73 ? -28.149 5.147 5.220 1.00 13.35 73 ALA A C 1
ATOM 1256 O O . ALA A 1 73 ? -28.101 4.999 6.437 1.00 15.51 73 ALA A O 1
ATOM 1263 N N . VAL A 1 74 ? -28.963 6.018 4.627 1.00 13.04 74 VAL A N 1
ATOM 1264 C CA . VAL A 1 74 ? -29.711 7.011 5.393 1.00 14.46 74 VAL A CA 1
ATOM 1265 C C . VAL A 1 74 ? -31.139 7.095 4.875 1.00 15.04 74 VAL A C 1
ATOM 1266 O O . VAL A 1 74 ? -31.389 7.009 3.668 1.00 16.31 74 VAL A O 1
ATOM 1279 N N . ASN A 1 75 ? -32.086 7.250 5.794 1.00 17.34 75 ASN A N 1
ATOM 1280 C CA . ASN A 1 75 ? -33.446 7.640 5.438 1.00 19.00 75 ASN A CA 1
ATOM 1281 C C . ASN A 1 75 ? -33.923 8.650 6.472 1.00 24.06 75 ASN A C 1
ATOM 1282 O O . ASN A 1 75 ? -33.152 9.096 7.332 1.00 23.19 75 ASN A O 1
ATOM 1293 N N . GLU A 1 76 ? -35.214 8.995 6.385 1.00 28.08 76 GLU A N 1
ATOM 1294 C CA . GLU A 1 76 ? -35.766 10.048 7.232 1.00 32.02 76 GLU A CA 1
ATOM 1295 C C . GLU A 1 76 ? -35.677 9.693 8.708 1.00 32.39 76 GLU A C 1
ATOM 1296 O O . GLU A 1 76 ? -35.682 10.589 9.564 1.00 34.77 76 GLU A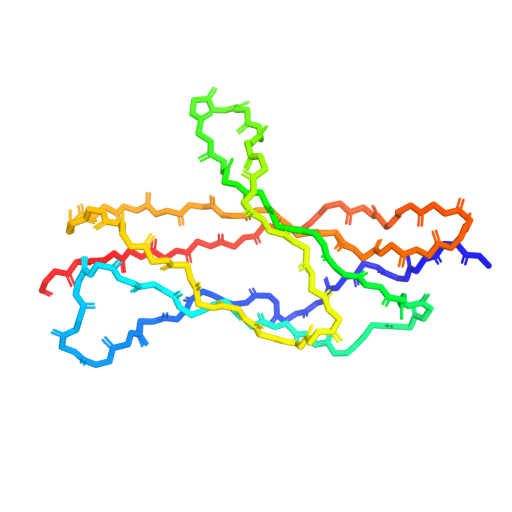 O 1
ATOM 1308 N N . LEU A 1 77 ? -35.630 8.406 9.032 1.00 33.09 77 LEU A N 1
ATOM 1309 C CA . LEU A 1 77 ? -35.596 7.975 10.420 1.00 34.57 77 LEU A CA 1
ATOM 1310 C C . LEU A 1 77 ? -34.188 7.977 10.988 1.00 35.03 77 LEU A C 1
ATOM 1311 O O . LEU A 1 77 ? -34.022 7.997 12.212 1.00 36.72 77 LEU A O 1
ATOM 1327 N N . GLY A 1 78 ? -33.174 7.966 10.133 1.00 31.52 78 GLY A N 1
ATOM 1328 C CA . GLY A 1 78 ? -31.809 7.987 10.589 1.00 28.68 78 GLY A CA 1
ATOM 1329 C C . GLY A 1 78 ? -30.908 7.136 9.723 1.00 24.48 78 GLY A C 1
ATOM 1330 O O . GLY A 1 78 ? -31.298 6.653 8.658 1.00 21.70 78 GLY A O 1
ATOM 1334 N N . PRO A 1 79 ? -29.678 6.950 10.176 1.00 23.49 79 PRO A N 1
ATOM 1335 C CA . PRO A 1 79 ? -28.697 6.185 9.401 1.00 22.16 79 PRO A CA 1
ATOM 1336 C C . PRO A 1 79 ? -28.600 4.742 9.850 1.00 19.56 79 PRO A C 1
ATOM 1337 O O . PRO A 1 79 ? -28.962 4.399 10.975 1.00 21.35 79 PRO A O 1
ATOM 1348 N N . SER A 1 80 ? -28.091 3.892 8.966 1.00 16.55 80 SER A N 1
ATOM 1349 C CA . SER A 1 80 ? -27.647 2.562 9.338 1.00 16.00 80 SER A CA 1
ATOM 1350 C C . SER A 1 80 ? -26.334 2.654 10.113 1.00 15.96 80 SER A C 1
ATOM 1351 O O . SER A 1 80 ? -25.778 3.727 10.308 1.00 18.02 80 SER A O 1
ATOM 1359 N N A ASN A 1 81 ? -25.819 1.503 10.550 0.70 15.26 81 ASN A N 1
ATOM 1360 N N B ASN A 1 81 ? -25.800 1.497 10.495 0.30 17.52 81 ASN A N 1
ATOM 1361 C CA A ASN A 1 81 ? -24.440 1.462 11.023 0.70 15.15 81 ASN A CA 1
ATOM 1362 C CA B ASN A 1 81 ? -24.436 1.453 11.000 0.30 17.41 81 ASN A CA 1
ATOM 1363 C C A ASN A 1 81 ? -23.459 1.661 9.860 0.70 13.00 81 ASN A C 1
ATOM 1364 C C B ASN A 1 81 ? -23.441 1.612 9.851 0.30 15.26 81 ASN A C 1
ATOM 1365 O O A ASN A 1 81 ? -23.810 1.521 8.684 0.70 12.81 81 ASN A O 1
ATOM 1366 O O B ASN A 1 81 ? -23.761 1.393 8.679 0.30 16.50 81 ASN A O 1
ATOM 1387 N N . PHE A 1 82 ? -22.216 1.986 10.203 1.00 13.70 82 PHE A N 1
ATOM 1388 C CA . PHE A 1 82 ? -21.158 2.170 9.227 1.00 13.25 82 PHE A CA 1
ATOM 1389 C C . PHE A 1 82 ? -20.543 0.843 8.797 1.00 14.12 82 PHE A C 1
ATOM 1390 O O . PHE A 1 82 ? -20.374 -0.075 9.607 1.00 16.71 82 PHE A O 1
ATOM 1407 N N . VAL A 1 83 ? -20.146 0.781 7.528 1.00 12.58 83 VAL A N 1
ATOM 1408 C CA A VAL A 1 83 ? -19.355 -0.323 6.994 0.55 14.73 83 VAL A CA 1
ATOM 1409 C CA B VAL A 1 83 ? -19.365 -0.331 6.982 0.45 11.90 83 VAL A CA 1
ATOM 1410 C C . VAL A 1 83 ? -18.153 0.276 6.288 1.00 12.51 83 VAL A C 1
ATOM 1411 O O . VAL A 1 83 ? -18.229 1.372 5.742 1.00 13.01 83 VAL A O 1
ATOM 1436 N N . THR A 1 84 ? -17.031 -0.433 6.322 1.00 13.62 84 THR A N 1
ATOM 1437 C CA . THR A 1 84 ? -15.805 0.072 5.713 1.00 13.43 84 THR A CA 1
ATOM 1438 C C . THR A 1 84 ? -15.264 -0.873 4.652 1.00 12.50 84 THR A C 1
ATOM 1439 O O . THR A 1 84 ? -15.564 -2.063 4.634 1.00 14.79 84 THR A O 1
ATOM 1450 N N . ALA A 1 85 ? -14.430 -0.312 3.784 1.00 12.52 85 ALA A N 1
ATOM 1451 C CA . ALA A 1 85 ? -13.758 -1.075 2.747 1.00 12.73 85 ALA A CA 1
ATOM 1452 C C . ALA A 1 85 ? -12.520 -0.295 2.338 1.00 12.60 85 ALA A C 1
ATOM 1453 O O . ALA A 1 85 ? -12.458 0.920 2.508 1.00 13.20 85 ALA A O 1
ATOM 1460 N N . SER A 1 86 ? -11.549 -1.004 1.766 1.00 13.97 86 SER A N 1
ATOM 1461 C CA . SER A 1 86 ? -10.267 -0.405 1.448 1.00 14.79 86 SER A CA 1
ATOM 1462 C C . SER A 1 86 ? -9.785 -0.868 0.085 1.00 14.53 86 SER A C 1
ATOM 1463 O O . SER A 1 86 ? -10.142 -1.942 -0.383 1.00 15.43 86 SER A O 1
ATOM 1471 N N . SER A 1 87 ? -8.913 -0.059 -0.517 1.00 15.21 87 SER A N 1
ATOM 1472 C CA . SER A 1 87 ? -8.095 -0.499 -1.640 1.00 16.87 87 SER A CA 1
ATOM 1473 C C . SER A 1 87 ? -6.915 0.458 -1.765 1.00 18.14 87 SER A C 1
ATOM 1474 O O . SER A 1 87 ? -6.739 1.370 -0.961 1.00 19.77 87 SER A O 1
ATOM 1482 N N . THR A 1 88 ? -6.098 0.236 -2.770 1.00 19.09 88 THR A N 1
ATOM 1483 C CA . THR A 1 88 ? -4.951 1.095 -2.987 1.00 18.63 88 THR A CA 1
ATOM 1484 C C . THR A 1 88 ? -4.969 1.634 -4.407 1.00 19.76 88 THR A C 1
ATOM 1485 O O . THR A 1 88 ? -5.544 1.038 -5.320 1.00 21.71 88 THR A O 1
ATOM 1496 N N . THR A 1 89 ? -4.308 2.767 -4.580 1.00 19.36 89 THR A N 1
ATOM 1497 C CA . THR A 1 89 ? -4.028 3.334 -5.900 1.00 22.84 89 THR A CA 1
ATOM 1498 C C . THR A 1 89 ? -2.630 2.960 -6.374 1.00 37.70 89 THR A C 1
ATOM 1499 O O . THR A 1 89 ? -1.940 3.776 -6.999 1.00 35.79 89 THR A O 1
ATOM 1510 N N . ASP A 1 90 ? -2.164 1.752 -6.064 1.00 57.60 90 ASP A N 1
ATOM 1511 C CA . ASP A 1 90 ? -0.807 1.362 -6.422 1.00 79.89 90 ASP A CA 1
ATOM 1512 C C . ASP A 1 90 ? -0.652 1.302 -7.936 1.00 91.55 90 ASP A C 1
ATOM 1513 O O . ASP A 1 90 ? -1.506 0.767 -8.647 1.00 93.80 90 ASP A O 1
ATOM 1522 N N . ARG A 1 91 ? 0.453 1.862 -8.428 1.00 98.81 91 ARG A N 1
ATOM 1523 C CA . ARG A 1 91 ? 0.743 1.887 -9.858 1.00 103.53 91 ARG A CA 1
ATOM 1524 C C . ARG A 1 91 ? 1.152 0.504 -10.351 1.00 106.31 91 ARG A C 1
ATOM 1525 O O . ARG A 1 91 ? 0.518 -0.496 -10.019 1.00 107.49 91 ARG A O 1
#

Nearest PDB structures (foldseek):
  7jgu-assembly1_A  TM=1.011E+00  e=5.115E-18  Caldanaerobacter subterraneus subsp. tengcongensis MB4
  7jgt-assembly1_A  TM=9.856E-01  e=4.768E-15  Caldanaerobacter subterraneus subsp. tengcongensis MB4
  8vse-assembly1_B  TM=8.540E-01  e=9.786E-04  Homo sapiens
  7mrn-assembly1_A  TM=6.782E-01  e=1.216E-03  Mus musculus
  4q66-assembly2_G  TM=5.680E-01  e=1.981E-03  Saccharomyces cerevisiae R008

Secondary structure (DSSP, 8-state):
-PPPPP---EEEEETTEEEEEEEE----TT-SEEEEEEEETTEEEEEEEESSSEEEE-SPPTT-EEEEEEEEEETTEE---EEEEEE---

B-factor: mean 24.29, std 15.17, range [8.07, 135.71]

Foldseek 3Di:
DWKAWWDPWEWADDPPDLFKIKTFTDDIPRFQKKWKFWCDPNDTHGDDIGRDGMDMDGRHDGFDKTKMWMWGGDPVGIYDIDMYIDHSYD

Organism: Caldanaerobacter subterraneus subsp. tengcongensis (strain DSM 15242 / JCM 11007 / NBRC 100824 / MB4) (NCBI:txid273068)

Radius of gyration: 12.99 Å; Cα contacts (8 Å, |Δi|>4): 274; chains: 1; bounding box: 38×19×28 Å

InterPro domains:
  IPR002909 IPT domain [PF01833] (46-129)
  IPR002909 IPT domain [PF01833] (257-306)
  IPR002909 IPT domain [PF01833] (339-426)
  IPR002909 IPT domain [PF01833] (586-660)
  IPR002909 IPT domain [PF01833] (680-738)
  IPR002909 IPT domain [PF01833] (803-875)
  IPR002909 IPT domain [PF01833] (893-979)
  IPR002909 IPT domain [PF01833] (986-1073)
  IPR002909 IPT domain [PF01833] (1080-1178)
  IPR002909 IPT domain [PF01833] (1281-1367)
  IPR002909 IPT domain [PF01833] (1374-1455)
  IPR002909 IPT domain [SM00429] (339-429)
  IPR002909 IPT domain [SM00429] (434-580)
  IPR002909 IPT domain [SM00429] (585-670)
  IPR002909 IPT domain [SM00429] (802-887)
  IPR002909 IPT domain [SM00429] (892-980)
  IPR002909 IPT domain [SM00429] (985-1074)
  IPR002909 IPT domain [SM00429] (1079-1179)
  IPR002909 IPT domain [SM00429] (1280-1368)
  IPR002909 IPT domain [SM00429] (1373-1456)